Protein AF-A0A7X6WGX7-F1 (afdb_monomer_lite)

Radius of gyration: 15.65 Å; chains: 1; bounding box: 34×22×37 Å

Secondary structure (DSSP, 8-state):
-----TTEETTEESSSSS-----TTT-TT---HHHHHHHHHHHHHHHHTS-HHHHHHHHHHHSTT--TTTTTT-----

Sequence (78 aa):
MDNHCFANTNNKCQILKVGKCTGYSTCPFYKTEEDRKSSIKKSFRRLASLDELKQNIIADLYYNGKFPWKEGGVSYDS

Foldseek 3Di:
DDQQFPQADPCAGVPDPPGHDPGQVPDPPGDHPVRVLVVLLVVLVVLVPDDPVSNQVCCVPPPVRDRCSVVVNDDPPD

Structure (mmCIF, N/CA/C/O backbone):
data_AF-A0A7X6WGX7-F1
#
_entry.id   AF-A0A7X6WGX7-F1
#
loop_
_atom_site.group_PDB
_atom_site.id
_atom_site.type_symbol
_atom_site.label_atom_id
_atom_site.label_alt_id
_atom_site.label_comp_id
_atom_site.label_asym_id
_atom_site.label_entity_id
_atom_site.label_seq_id
_atom_site.pdbx_PDB_ins_code
_atom_site.Cartn_x
_atom_site.Cartn_y
_atom_site.Cartn_z
_atom_site.occupancy
_atom_site.B_iso_or_equiv
_atom_site.auth_seq_id
_atom_site.auth_comp_id
_atom_site.auth_asym_id
_atom_site.auth_atom_id
_atom_site.pdbx_PDB_model_num
ATOM 1 N N . MET A 1 1 ? 17.314 5.853 -21.552 1.00 51.19 1 MET A N 1
ATOM 2 C CA . MET A 1 1 ? 16.101 6.440 -20.948 1.00 51.19 1 MET A CA 1
ATOM 3 C C . MET A 1 1 ? 15.817 5.644 -19.701 1.00 51.19 1 MET A C 1
ATOM 5 O O . MET A 1 1 ? 15.551 4.450 -19.810 1.00 51.19 1 MET A O 1
ATOM 9 N N . ASP A 1 2 ? 15.958 6.280 -18.548 1.00 64.62 2 ASP A N 1
ATOM 10 C CA . ASP A 1 2 ? 15.853 5.607 -17.260 1.00 64.62 2 ASP A CA 1
ATOM 11 C C . ASP A 1 2 ? 14.379 5.344 -16.939 1.00 64.62 2 ASP A C 1
ATOM 13 O O . ASP A 1 2 ? 13.523 6.222 -17.038 1.00 64.62 2 ASP A O 1
ATOM 17 N N . ASN A 1 3 ? 14.051 4.089 -16.634 1.00 74.25 3 ASN A N 1
ATOM 18 C CA . ASN A 1 3 ? 12.699 3.692 -16.265 1.00 74.25 3 ASN A CA 1
ATOM 19 C C . ASN A 1 3 ? 12.499 3.939 -14.763 1.00 74.25 3 ASN A C 1
ATOM 21 O O . ASN A 1 3 ? 12.870 3.094 -13.948 1.00 74.25 3 ASN A O 1
ATOM 25 N N . HIS A 1 4 ? 11.893 5.079 -14.421 1.00 86.94 4 HIS A N 1
ATOM 26 C CA . HIS A 1 4 ? 11.616 5.519 -13.044 1.00 86.94 4 HIS A CA 1
ATOM 27 C C . HIS A 1 4 ? 10.362 4.885 -12.417 1.00 86.94 4 HIS A C 1
ATOM 29 O O . HIS A 1 4 ? 9.822 5.396 -11.434 1.00 86.94 4 HIS A O 1
ATOM 35 N N . CYS A 1 5 ? 9.863 3.786 -12.986 1.00 89.88 5 CYS A N 1
ATOM 36 C CA . CYS A 1 5 ? 8.729 3.079 -12.410 1.00 89.88 5 CYS A CA 1
ATOM 37 C C . CYS A 1 5 ? 9.097 2.479 -11.045 1.00 89.88 5 CYS A C 1
ATOM 39 O O . CYS A 1 5 ? 10.099 1.772 -10.943 1.00 89.88 5 CYS A O 1
ATOM 41 N N . PHE A 1 6 ? 8.243 2.666 -10.033 1.00 90.62 6 PHE A N 1
ATOM 42 C CA . PHE A 1 6 ? 8.431 2.111 -8.679 1.00 90.62 6 PHE A CA 1
ATOM 43 C C . PHE A 1 6 ? 8.595 0.579 -8.676 1.00 90.62 6 PHE A C 1
ATOM 45 O O . PHE A 1 6 ? 9.251 -0.006 -7.823 1.00 90.62 6 PHE A O 1
ATOM 52 N N . ALA A 1 7 ? 7.977 -0.086 -9.655 1.00 89.62 7 ALA A N 1
ATOM 53 C CA . ALA A 1 7 ? 7.989 -1.535 -9.794 1.00 89.62 7 ALA A CA 1
ATOM 54 C C . ALA A 1 7 ? 9.175 -2.056 -10.623 1.00 89.62 7 ALA A C 1
ATOM 56 O O . ALA A 1 7 ? 9.243 -3.259 -10.875 1.00 89.62 7 ALA A O 1
ATOM 57 N N . ASN A 1 8 ? 10.059 -1.187 -11.122 1.00 87.44 8 ASN A N 1
ATOM 58 C CA . ASN A 1 8 ? 11.189 -1.590 -11.951 1.00 87.44 8 ASN A CA 1
ATOM 59 C C . ASN A 1 8 ? 12.421 -1.892 -11.089 1.00 87.44 8 ASN A C 1
ATOM 61 O O . ASN A 1 8 ? 13.048 -0.990 -10.542 1.00 87.44 8 ASN A O 1
ATOM 65 N N . THR A 1 9 ? 12.825 -3.159 -11.040 1.00 85.81 9 THR A N 1
ATOM 66 C CA . THR A 1 9 ? 14.075 -3.592 -10.399 1.00 85.81 9 THR A CA 1
ATOM 67 C C . THR A 1 9 ? 14.867 -4.421 -11.399 1.00 85.81 9 THR A C 1
ATOM 69 O O . THR A 1 9 ? 14.335 -5.374 -11.966 1.00 85.81 9 THR A O 1
ATOM 72 N N . ASN A 1 10 ? 16.130 -4.060 -11.655 1.00 83.81 10 ASN A N 1
ATOM 73 C CA . ASN A 1 10 ? 16.991 -4.732 -12.642 1.00 83.81 10 ASN A CA 1
ATOM 74 C C . ASN A 1 10 ? 16.328 -4.901 -14.027 1.00 83.81 10 ASN A C 1
ATOM 76 O O . ASN A 1 10 ? 16.404 -5.968 -14.637 1.00 83.81 10 ASN A O 1
ATOM 80 N N . ASN A 1 11 ? 15.649 -3.853 -14.512 1.00 79.44 11 ASN A N 1
ATOM 81 C CA . ASN A 1 11 ? 14.892 -3.842 -15.774 1.00 79.44 11 ASN A CA 1
ATOM 82 C C . ASN A 1 11 ? 13.731 -4.852 -15.845 1.00 79.44 11 ASN A C 1
ATOM 84 O O . ASN A 1 11 ? 13.300 -5.231 -16.936 1.00 79.44 11 ASN A O 1
ATOM 88 N N . LYS A 1 12 ? 13.212 -5.286 -14.691 1.00 81.94 12 LYS A N 1
ATOM 89 C CA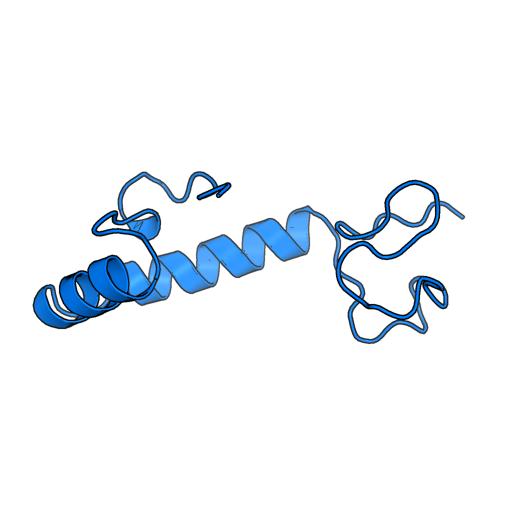 . LYS A 1 12 ? 12.075 -6.204 -14.581 1.00 81.94 12 LYS A CA 1
ATOM 90 C C . LYS A 1 12 ? 10.990 -5.624 -13.686 1.00 81.94 12 LYS A C 1
ATOM 92 O O . LYS A 1 12 ? 11.273 -5.094 -12.611 1.00 81.94 12 LYS A O 1
ATOM 97 N N . CYS A 1 13 ? 9.740 -5.791 -14.113 1.00 86.88 13 CYS A N 1
ATOM 98 C CA . CYS A 1 13 ? 8.584 -5.479 -13.284 1.00 86.88 13 CYS A CA 1
ATOM 99 C C . CYS A 1 13 ? 8.496 -6.472 -12.118 1.00 86.88 13 CYS A C 1
ATOM 101 O O . CYS A 1 13 ? 8.436 -7.675 -12.358 1.00 86.88 13 CYS A O 1
ATOM 103 N N . GLN A 1 14 ? 8.456 -5.976 -10.882 1.00 87.00 14 GLN A N 1
ATOM 104 C CA . GLN A 1 14 ? 8.264 -6.805 -9.685 1.00 87.00 14 GLN A CA 1
ATOM 105 C C . GLN A 1 14 ? 6.788 -7.128 -9.410 1.00 87.00 14 GLN A C 1
ATOM 107 O O . GLN A 1 14 ? 6.485 -8.040 -8.651 1.00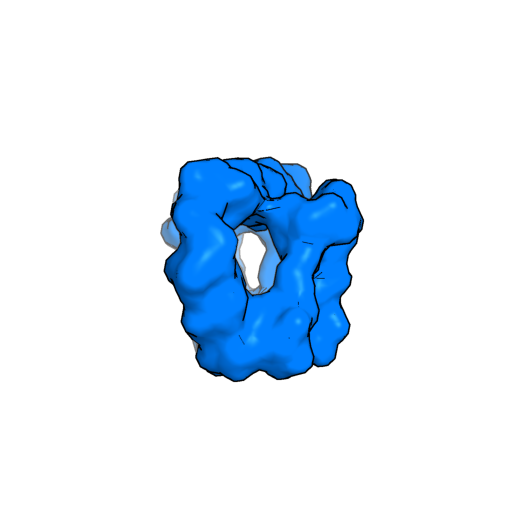 87.00 14 GLN A O 1
ATOM 112 N N . ILE A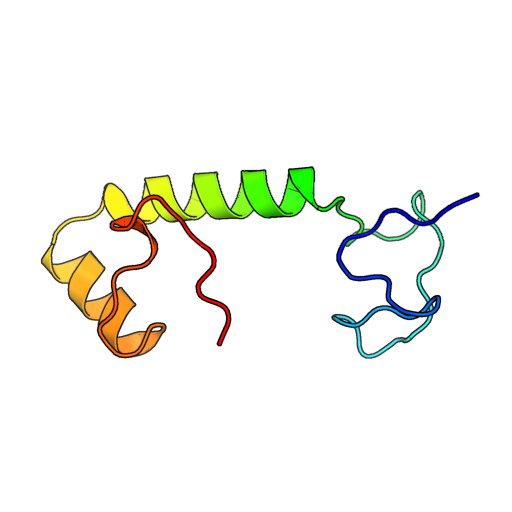 1 15 ? 5.861 -6.387 -10.027 1.00 87.94 15 ILE A N 1
ATOM 113 C CA . ILE A 1 15 ? 4.416 -6.531 -9.794 1.00 87.94 15 ILE A CA 1
ATOM 114 C C . ILE A 1 15 ? 3.760 -7.435 -10.840 1.00 87.94 15 ILE A C 1
ATOM 116 O O . ILE A 1 15 ? 2.913 -8.267 -10.516 1.00 87.94 15 ILE A O 1
ATOM 120 N N . LEU A 1 16 ? 4.128 -7.278 -12.112 1.00 84.38 16 LEU A N 1
ATOM 121 C CA . LEU A 1 16 ? 3.571 -8.082 -13.195 1.00 84.38 16 LEU A CA 1
ATOM 122 C C . LEU A 1 16 ? 4.387 -9.361 -13.374 1.00 84.38 16 LEU A C 1
ATOM 124 O O . LEU A 1 16 ? 5.611 -9.324 -13.438 1.00 84.38 16 LEU A O 1
ATOM 128 N N . LYS A 1 17 ? 3.701 -10.490 -13.580 1.00 81.38 17 LYS A N 1
ATOM 129 C CA . LYS A 1 17 ? 4.349 -11.764 -13.947 1.00 81.38 17 LYS A CA 1
ATOM 130 C C . LYS A 1 17 ? 5.111 -11.669 -15.276 1.00 81.38 17 LYS A C 1
ATOM 132 O O . LYS A 1 17 ? 6.064 -12.407 -15.510 1.00 81.38 17 LYS A O 1
ATOM 137 N N . VAL A 1 18 ? 4.692 -10.755 -16.154 1.00 75.75 18 VAL A N 1
ATOM 138 C CA . VAL A 1 18 ? 5.387 -10.448 -17.403 1.00 75.75 18 VAL A CA 1
ATOM 139 C C . VAL A 1 18 ? 6.556 -9.524 -17.070 1.00 75.75 18 VAL A C 1
ATOM 141 O O . VAL A 1 18 ? 6.394 -8.317 -16.933 1.00 75.75 18 VAL A O 1
ATOM 144 N N . GLY A 1 19 ? 7.756 -10.093 -16.953 1.00 66.12 19 GLY A N 1
ATOM 145 C CA . GLY A 1 19 ? 8.979 -9.365 -16.584 1.00 66.12 19 GLY A CA 1
ATOM 146 C C . GLY A 1 19 ? 9.482 -8.345 -17.615 1.00 66.12 19 GLY A C 1
ATOM 147 O O . GLY A 1 19 ? 10.611 -7.880 -17.494 1.00 66.12 19 GLY A O 1
ATOM 148 N N . LYS A 1 20 ? 8.685 -8.008 -18.634 1.00 68.31 20 LYS A N 1
ATOM 149 C CA . LYS A 1 20 ? 9.008 -6.994 -19.639 1.00 68.31 20 LYS A CA 1
ATOM 150 C C . LYS A 1 20 ? 8.161 -5.755 -19.369 1.00 68.31 20 LYS A C 1
ATOM 152 O O . LYS A 1 20 ? 6.987 -5.716 -19.723 1.00 68.31 20 LYS A O 1
ATOM 157 N N . CYS A 1 21 ? 8.769 -4.737 -18.768 1.00 69.38 21 CYS A N 1
ATOM 158 C CA . CYS A 1 21 ? 8.218 -3.389 -18.815 1.00 69.38 21 CYS A CA 1
ATOM 159 C C . CYS A 1 21 ? 8.319 -2.912 -20.271 1.00 69.38 21 CYS A C 1
ATOM 161 O O . CYS A 1 21 ? 9.399 -2.530 -20.719 1.00 69.38 21 CYS A O 1
ATOM 163 N N . THR A 1 22 ? 7.224 -2.952 -21.032 1.00 65.94 22 THR A N 1
ATOM 164 C CA . THR A 1 22 ? 7.122 -2.129 -22.244 1.00 65.94 22 THR A CA 1
ATOM 165 C C . THR A 1 22 ? 7.257 -0.682 -21.754 1.00 65.94 22 THR A C 1
ATOM 167 O O . THR A 1 22 ? 6.619 -0.341 -20.766 1.00 65.94 22 THR A O 1
ATOM 170 N N . GLY A 1 23 ? 8.180 0.120 -22.294 1.00 66.50 23 GLY A N 1
ATOM 171 C CA . GLY A 1 23 ? 8.663 1.371 -21.673 1.00 66.50 23 GLY A CA 1
ATOM 172 C C . GLY A 1 23 ? 7.588 2.357 -21.172 1.00 66.50 23 GLY A C 1
ATOM 173 O O . GLY A 1 23 ? 6.402 2.202 -21.452 1.00 66.50 23 GLY A O 1
ATOM 174 N N . TYR A 1 24 ? 8.010 3.401 -20.446 1.00 70.19 24 TYR A N 1
ATOM 175 C CA . TYR A 1 24 ? 7.142 4.305 -19.664 1.00 70.19 24 TYR A CA 1
ATOM 176 C C . TYR A 1 24 ? 5.848 4.775 -20.364 1.00 70.19 24 TYR A C 1
ATOM 178 O O . TYR A 1 24 ? 4.815 4.876 -19.714 1.00 70.19 24 TYR A O 1
ATOM 186 N N . SER A 1 25 ? 5.877 5.025 -21.678 1.00 74.81 25 SER A N 1
ATOM 187 C CA . SER A 1 25 ? 4.733 5.511 -22.464 1.00 74.81 25 SER A CA 1
ATOM 188 C C . SER A 1 25 ? 3.721 4.431 -22.865 1.00 74.81 25 SER A C 1
ATOM 190 O O . SER A 1 25 ? 2.618 4.753 -23.293 1.00 74.81 25 SER A O 1
ATOM 192 N N . THR A 1 26 ? 4.088 3.155 -22.752 1.00 80.94 26 THR A N 1
ATOM 193 C CA . THR A 1 26 ? 3.295 2.012 -23.241 1.00 80.94 26 THR A CA 1
ATOM 194 C C . THR A 1 26 ? 2.765 1.122 -22.123 1.00 80.94 26 THR A C 1
ATOM 196 O O . THR A 1 26 ? 1.864 0.324 -22.359 1.00 80.94 26 THR A O 1
ATOM 199 N N . CYS A 1 27 ? 3.314 1.229 -20.909 1.00 83.88 27 CYS A N 1
ATOM 200 C CA . CYS A 1 27 ? 2.850 0.450 -19.769 1.00 83.88 27 CYS A CA 1
ATOM 201 C C . CYS A 1 27 ? 1.659 1.151 -19.092 1.00 83.88 27 CYS A C 1
ATOM 203 O O . CYS A 1 27 ? 1.859 2.182 -18.447 1.00 83.88 27 CYS A O 1
ATOM 205 N N . PRO A 1 28 ? 0.439 0.582 -19.134 1.00 85.00 28 PRO A N 1
ATOM 206 C CA . PRO A 1 28 ? -0.728 1.178 -18.474 1.00 85.00 28 PRO A CA 1
ATOM 207 C C . PRO A 1 28 ? -0.637 1.145 -16.938 1.00 85.00 28 PRO A C 1
ATOM 209 O O . PRO A 1 28 ? -1.431 1.783 -16.254 1.00 85.00 28 PRO A O 1
ATOM 212 N N . PHE A 1 29 ? 0.331 0.407 -16.386 1.00 86.62 29 PHE A N 1
ATOM 213 C CA . PHE A 1 29 ? 0.594 0.300 -14.949 1.00 86.62 29 PHE A CA 1
ATOM 214 C C . PHE A 1 29 ? 1.769 1.171 -14.485 1.00 86.62 29 PHE A C 1
ATOM 216 O O . PHE A 1 29 ? 2.154 1.092 -13.316 1.00 86.62 29 PHE A O 1
ATOM 223 N N . TYR A 1 30 ? 2.369 1.965 -15.378 1.00 88.50 30 TYR A N 1
ATOM 224 C CA . TYR A 1 30 ? 3.497 2.826 -15.035 1.00 88.50 30 TYR A CA 1
ATOM 225 C C . TYR A 1 30 ? 3.108 3.833 -13.945 1.00 88.50 30 TYR A C 1
ATOM 227 O O . TYR A 1 30 ? 2.105 4.535 -14.068 1.00 88.50 30 TYR A O 1
ATOM 235 N N . LYS A 1 31 ? 3.921 3.908 -12.888 1.00 90.62 31 LYS A N 1
ATOM 236 C CA . LYS A 1 31 ? 3.818 4.900 -11.809 1.00 90.62 31 LYS A CA 1
ATOM 237 C C . LYS A 1 31 ? 5.204 5.198 -11.259 1.00 90.62 31 LYS A C 1
ATOM 239 O O . LYS A 1 31 ? 5.998 4.267 -11.105 1.00 90.62 31 LYS A O 1
ATOM 244 N N . THR A 1 32 ? 5.484 6.448 -10.911 1.00 92.19 32 THR A N 1
ATOM 245 C CA . THR A 1 32 ? 6.703 6.768 -10.150 1.00 92.19 32 THR A CA 1
ATOM 246 C C . THR A 1 32 ? 6.530 6.433 -8.661 1.00 92.19 32 THR A C 1
ATOM 248 O O . THR A 1 32 ? 5.430 6.097 -8.202 1.00 92.19 32 THR A O 1
ATOM 251 N N . GLU A 1 33 ? 7.606 6.521 -7.875 1.00 91.12 33 GLU A N 1
ATOM 252 C CA . GLU A 1 33 ? 7.510 6.408 -6.411 1.00 91.12 33 GLU A CA 1
ATOM 253 C C . GLU A 1 33 ? 6.635 7.516 -5.804 1.00 91.12 33 GLU A C 1
ATOM 255 O O . GLU A 1 33 ? 5.884 7.273 -4.856 1.00 91.12 33 GLU A O 1
ATOM 260 N N . GLU A 1 34 ? 6.672 8.725 -6.363 1.00 92.44 34 GLU A N 1
ATOM 261 C CA . GLU A 1 34 ? 5.839 9.852 -5.935 1.00 92.44 34 GLU A CA 1
ATOM 262 C C . GLU A 1 34 ? 4.355 9.564 -6.184 1.00 92.44 34 GLU A C 1
ATOM 264 O O . GLU A 1 34 ? 3.531 9.762 -5.283 1.00 92.44 34 GLU A O 1
ATOM 269 N N . ASP A 1 35 ? 4.009 9.025 -7.358 1.00 92.88 35 ASP A N 1
ATOM 270 C CA . ASP A 1 35 ? 2.638 8.618 -7.686 1.00 92.88 35 ASP A CA 1
ATOM 271 C C . ASP A 1 35 ? 2.128 7.532 -6.734 1.00 92.88 35 ASP A C 1
ATOM 273 O O . ASP A 1 35 ? 0.979 7.582 -6.267 1.00 92.88 35 ASP A O 1
ATOM 277 N N . ARG A 1 36 ? 2.984 6.551 -6.415 1.00 92.88 36 ARG A N 1
ATOM 278 C CA . ARG A 1 36 ? 2.671 5.480 -5.461 1.00 92.88 36 ARG A CA 1
ATOM 279 C C . ARG A 1 36 ? 2.404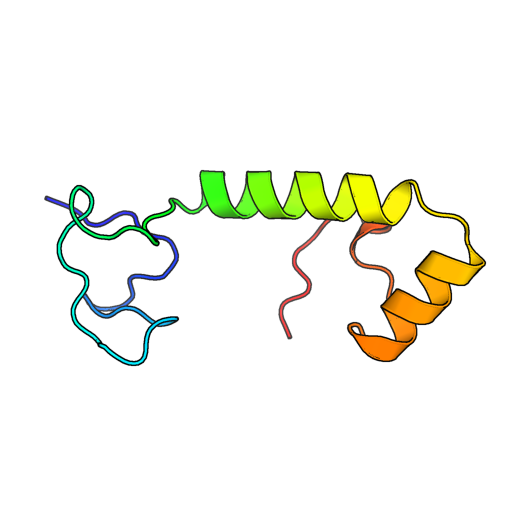 6.051 -4.070 1.00 92.88 36 ARG A C 1
ATOM 281 O O . ARG A 1 36 ? 1.339 5.788 -3.505 1.00 92.88 36 ARG A O 1
ATOM 288 N N . LYS A 1 37 ? 3.312 6.878 -3.541 1.00 92.31 37 LYS A N 1
ATOM 289 C CA . LYS A 1 37 ? 3.171 7.523 -2.222 1.00 92.31 37 LYS A CA 1
ATOM 290 C C . LYS A 1 37 ? 1.927 8.412 -2.156 1.00 92.31 37 LYS A C 1
ATOM 292 O O . LYS A 1 37 ? 1.170 8.346 -1.187 1.00 92.31 37 LYS A O 1
ATOM 297 N N . SER A 1 38 ? 1.669 9.201 -3.201 1.00 93.56 38 SER A N 1
ATOM 298 C CA . SER A 1 38 ? 0.472 10.046 -3.314 1.00 93.56 38 SER A CA 1
ATOM 299 C C . SER A 1 38 ? -0.814 9.214 -3.302 1.00 93.56 38 SER A C 1
ATOM 301 O O . SER A 1 38 ? -1.760 9.541 -2.580 1.00 93.56 38 SER A O 1
ATOM 303 N N . SER A 1 39 ? -0.834 8.100 -4.038 1.00 92.56 39 SER A N 1
ATOM 304 C CA . SER A 1 39 ? -1.972 7.173 -4.070 1.00 92.56 39 SER A CA 1
ATOM 305 C C . SER A 1 39 ? -2.230 6.544 -2.696 1.00 92.56 39 SER A C 1
ATOM 307 O O . SER A 1 39 ? -3.364 6.582 -2.222 1.00 92.56 39 SER A O 1
ATOM 309 N N . ILE A 1 40 ? -1.187 6.045 -2.020 1.00 93.06 40 ILE A N 1
ATOM 310 C CA . ILE A 1 40 ? -1.289 5.474 -0.664 1.00 93.06 40 ILE A CA 1
ATOM 311 C C . ILE A 1 40 ? -1.834 6.515 0.317 1.00 93.06 40 ILE A C 1
ATOM 313 O O . ILE A 1 40 ? -2.797 6.245 1.035 1.00 93.06 40 ILE A O 1
ATOM 317 N N . LYS A 1 41 ? -1.297 7.740 0.289 1.00 92.50 41 LYS A N 1
ATOM 318 C CA . LYS A 1 41 ? -1.754 8.837 1.153 1.00 92.50 41 LYS A CA 1
ATOM 319 C C . LYS A 1 41 ? -3.237 9.154 0.949 1.00 92.50 41 LYS A C 1
ATOM 321 O O . LYS A 1 41 ? -3.950 9.393 1.924 1.00 92.50 41 LYS A O 1
ATOM 326 N N . LYS A 1 42 ? -3.721 9.162 -0.298 1.00 94.44 42 LYS A N 1
ATOM 327 C CA . LYS A 1 42 ? -5.148 9.368 -0.606 1.00 94.44 42 LYS A CA 1
ATOM 328 C C . LYS A 1 42 ? -6.009 8.231 -0.051 1.00 94.44 42 LYS A C 1
ATOM 330 O O . LYS A 1 42 ? -7.004 8.513 0.615 1.00 94.44 42 LYS A O 1
ATOM 335 N N . SER A 1 43 ? -5.607 6.977 -0.261 1.00 94.75 43 SER A N 1
ATOM 336 C CA . SER A 1 43 ? -6.320 5.809 0.272 1.00 94.75 43 SER A CA 1
ATOM 337 C C . SER A 1 43 ? -6.382 5.829 1.799 1.00 94.75 43 SER A C 1
ATOM 339 O O . SER A 1 43 ? -7.453 5.663 2.375 1.00 94.75 43 SER A O 1
ATOM 341 N N . PHE A 1 44 ? -5.269 6.122 2.467 1.00 94.12 44 PHE A N 1
ATOM 342 C CA . PHE A 1 44 ? -5.212 6.180 3.927 1.00 94.12 44 PHE A CA 1
ATOM 343 C C . PHE A 1 44 ? -6.049 7.318 4.508 1.00 94.12 44 PHE A C 1
ATOM 345 O O . PHE A 1 44 ? -6.775 7.097 5.471 1.00 94.12 44 PHE A O 1
ATOM 352 N N . ARG A 1 45 ? -6.063 8.502 3.881 1.00 94.50 45 ARG A N 1
ATOM 353 C CA . ARG A 1 45 ? -6.999 9.574 4.268 1.00 94.50 45 ARG A CA 1
ATOM 354 C C . ARG A 1 45 ? -8.456 9.119 4.187 1.00 94.50 45 ARG A C 1
ATOM 356 O O . ARG A 1 45 ? -9.245 9.452 5.066 1.00 94.50 45 ARG A O 1
ATOM 363 N N . ARG A 1 46 ? -8.817 8.344 3.157 1.00 95.44 46 ARG A N 1
ATOM 364 C CA . ARG A 1 46 ? -10.170 7.790 3.038 1.00 95.44 46 ARG A CA 1
ATOM 365 C C . ARG A 1 46 ? -10.462 6.786 4.151 1.00 95.44 46 ARG A C 1
ATOM 367 O O . ARG A 1 46 ? -11.517 6.898 4.765 1.00 95.44 46 ARG A O 1
ATOM 374 N N . LEU A 1 47 ? -9.546 5.861 4.436 1.00 95.44 47 LEU A N 1
ATOM 375 C CA . LEU A 1 47 ? -9.708 4.885 5.521 1.00 95.44 47 LEU A CA 1
ATOM 376 C C . LEU A 1 47 ? -9.848 5.567 6.888 1.00 95.44 47 LEU A C 1
ATOM 378 O O . LEU A 1 47 ? -10.752 5.229 7.646 1.00 95.44 47 LEU A O 1
ATOM 382 N N . ALA A 1 48 ? -9.040 6.595 7.153 1.00 94.19 48 ALA A N 1
ATOM 383 C CA . ALA A 1 48 ? -9.107 7.381 8.383 1.00 94.19 48 ALA A CA 1
ATOM 384 C C . ALA A 1 48 ? -10.435 8.141 8.558 1.00 94.19 48 ALA A C 1
ATOM 386 O O . ALA A 1 48 ? -10.810 8.450 9.684 1.00 94.19 48 ALA A O 1
ATOM 387 N N . SER A 1 49 ? -11.149 8.431 7.462 1.00 95.44 49 SER A N 1
ATOM 388 C CA . SER A 1 49 ? -12.453 9.114 7.489 1.00 95.44 49 SER A CA 1
ATOM 389 C C . SER A 1 49 ? -13.651 8.198 7.768 1.00 95.44 49 SER A C 1
ATOM 391 O O . SER A 1 49 ? -14.776 8.685 7.840 1.00 95.44 49 SER A O 1
ATOM 393 N N . LEU A 1 50 ? -13.450 6.879 7.840 1.00 96.56 50 LEU A N 1
ATOM 394 C CA . LEU A 1 50 ? -14.533 5.924 8.089 1.00 96.56 50 LEU A CA 1
ATOM 395 C C . LEU A 1 50 ? -14.894 5.863 9.577 1.00 96.56 50 LEU A C 1
ATOM 397 O O . LEU A 1 50 ? -14.094 6.224 10.433 1.00 96.56 50 LEU A O 1
ATOM 401 N N . ASP A 1 51 ? -16.074 5.333 9.889 1.00 97.31 51 ASP A N 1
ATOM 402 C CA . ASP A 1 51 ? -16.472 5.047 11.270 1.00 97.31 51 ASP A CA 1
ATOM 403 C C . ASP A 1 51 ? -15.523 4.030 11.924 1.00 97.31 51 ASP A C 1
ATOM 405 O O . ASP A 1 51 ? -14.990 3.141 11.251 1.00 97.31 51 ASP A O 1
ATOM 409 N N . GLU A 1 52 ? -15.355 4.111 13.243 1.00 95.81 52 GLU A N 1
ATOM 410 C CA . GLU A 1 52 ? -14.412 3.272 13.994 1.00 95.81 52 GLU A CA 1
ATOM 411 C C . GLU A 1 52 ? -14.646 1.770 13.777 1.00 95.81 52 GLU A C 1
ATOM 413 O O . GLU A 1 52 ? -13.701 1.037 13.493 1.00 95.81 52 GLU A O 1
ATOM 418 N N . LEU A 1 53 ? -15.907 1.322 13.785 1.00 97.62 53 LEU A N 1
ATOM 419 C CA . LEU A 1 53 ? -16.254 -0.078 13.525 1.00 97.62 53 LEU A CA 1
ATOM 420 C C . LEU A 1 53 ? -15.748 -0.555 12.154 1.00 97.62 53 LEU A C 1
ATOM 422 O O . LEU A 1 53 ? -15.203 -1.650 12.037 1.00 97.62 53 LEU A O 1
ATOM 426 N N . LYS A 1 54 ? -15.893 0.274 11.112 1.00 97.94 54 LYS A N 1
ATOM 427 C CA . LYS A 1 54 ? -15.411 -0.060 9.763 1.00 97.94 54 LYS A CA 1
ATOM 428 C C . LYS A 1 54 ? -13.888 -0.088 9.719 1.00 97.94 54 LYS A C 1
ATOM 430 O O . LYS A 1 54 ? -13.322 -0.959 9.067 1.00 97.94 54 LYS A O 1
ATOM 435 N N . GLN A 1 55 ? -13.232 0.845 10.407 1.00 97.00 55 GLN A N 1
ATOM 436 C CA . GLN A 1 55 ? -11.775 0.853 10.510 1.00 97.00 55 GLN A CA 1
ATOM 437 C C . GLN A 1 55 ? -11.256 -0.417 11.198 1.00 97.00 55 GLN A C 1
ATOM 439 O O . GLN A 1 55 ? -10.308 -1.007 10.689 1.00 97.00 55 GLN A O 1
ATOM 444 N N . ASN A 1 56 ? -11.895 -0.864 12.287 1.00 97.38 56 ASN A N 1
ATOM 445 C CA . ASN A 1 56 ? -11.525 -2.088 13.008 1.00 97.38 56 ASN A CA 1
ATOM 446 C C . ASN A 1 56 ? -11.640 -3.326 12.107 1.00 97.38 56 ASN A C 1
ATOM 448 O O . ASN A 1 56 ? -10.672 -4.063 11.955 1.00 97.38 56 ASN A O 1
ATOM 452 N N . ILE A 1 57 ? -12.771 -3.487 11.409 1.00 97.94 57 ILE A N 1
ATOM 453 C CA . ILE A 1 57 ? -12.974 -4.607 10.472 1.00 97.94 57 ILE A CA 1
ATOM 454 C C . ILE A 1 57 ? -11.887 -4.627 9.385 1.00 97.94 57 ILE A C 1
ATOM 456 O 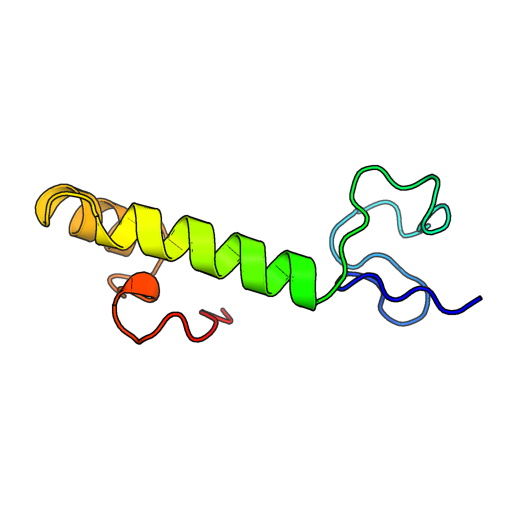O . ILE A 1 57 ? -11.349 -5.681 9.056 1.00 97.94 57 ILE A O 1
ATOM 460 N N . ILE A 1 58 ? -11.542 -3.468 8.815 1.00 96.56 58 ILE A N 1
ATOM 461 C CA . ILE A 1 58 ? -10.502 -3.377 7.779 1.00 96.56 58 ILE A CA 1
ATOM 462 C C . ILE A 1 58 ? -9.118 -3.708 8.353 1.00 96.56 58 ILE A C 1
ATOM 464 O O . ILE A 1 58 ? -8.340 -4.398 7.693 1.00 96.56 58 ILE A O 1
ATOM 468 N N . ALA A 1 59 ? -8.806 -3.222 9.556 1.00 96.06 59 ALA A N 1
ATOM 469 C CA . ALA A 1 59 ? -7.537 -3.485 10.228 1.00 96.06 59 ALA A CA 1
ATOM 470 C C . ALA A 1 59 ? -7.345 -4.985 10.489 1.00 96.06 59 ALA A C 1
ATOM 472 O O . ALA A 1 59 ? -6.283 -5.531 10.183 1.00 96.06 59 ALA A O 1
ATOM 473 N N . ASP A 1 60 ? -8.382 -5.664 10.973 1.00 96.69 60 ASP A N 1
ATOM 474 C CA . ASP A 1 60 ? -8.339 -7.099 11.258 1.00 96.69 60 ASP A CA 1
ATOM 475 C C . ASP A 1 60 ? -8.197 -7.938 9.981 1.00 96.69 60 ASP A C 1
ATOM 477 O O . ASP A 1 60 ? -7.384 -8.859 9.938 1.00 96.69 60 ASP A O 1
ATOM 481 N N . LEU A 1 61 ? -8.934 -7.594 8.918 1.00 96.94 61 LEU A N 1
ATOM 482 C CA . LEU A 1 61 ? -8.926 -8.358 7.665 1.00 96.94 61 LEU A CA 1
ATOM 483 C C . LEU A 1 61 ? -7.630 -8.218 6.859 1.00 96.94 61 LEU A C 1
ATOM 485 O O . LEU A 1 61 ? -7.210 -9.178 6.216 1.00 96.94 61 LEU A O 1
ATOM 489 N N . TYR A 1 62 ? -7.035 -7.023 6.836 1.00 95.31 62 TYR A N 1
ATOM 490 C CA . TYR A 1 62 ? -5.966 -6.701 5.881 1.00 95.31 62 TYR A CA 1
ATOM 491 C C . TYR A 1 62 ? -4.647 -6.273 6.523 1.00 95.31 62 TYR A C 1
ATOM 493 O O . TYR A 1 62 ? -3.630 -6.243 5.833 1.00 95.31 62 TYR A O 1
ATOM 501 N N . TYR A 1 63 ? -4.641 -5.927 7.811 1.00 92.81 63 TYR A N 1
ATOM 502 C CA . TYR A 1 63 ? -3.491 -5.292 8.462 1.00 92.81 63 TYR A CA 1
ATOM 503 C C . TYR A 1 63 ? -3.136 -5.908 9.822 1.00 92.81 63 TYR A C 1
ATOM 505 O O . TYR A 1 63 ? -2.411 -5.290 10.603 1.00 92.81 63 TYR A O 1
ATOM 513 N N . ASN A 1 64 ? -3.597 -7.130 10.113 1.00 93.94 64 ASN A N 1
ATOM 514 C CA . ASN A 1 64 ? -3.321 -7.842 11.367 1.00 93.94 64 ASN A CA 1
ATOM 515 C C . ASN A 1 64 ? -3.674 -7.006 12.615 1.00 93.94 64 ASN A C 1
ATOM 517 O O . ASN A 1 64 ? -2.883 -6.912 13.555 1.00 93.94 64 ASN A O 1
ATOM 521 N N . GLY A 1 65 ? -4.823 -6.325 12.578 1.00 93.12 65 GLY A N 1
ATOM 522 C CA . GLY A 1 65 ? -5.312 -5.463 13.659 1.00 93.12 65 GLY A CA 1
ATOM 523 C C . GLY A 1 65 ? -4.604 -4.106 13.771 1.00 93.12 65 GLY A C 1
ATOM 524 O O . GLY A 1 65 ? -4.861 -3.352 14.707 1.00 93.12 65 GLY A O 1
ATOM 525 N N . LYS A 1 66 ? -3.707 -3.763 12.835 1.00 93.25 66 LYS A N 1
ATOM 526 C CA . LYS A 1 66 ? -2.997 -2.473 12.814 1.00 93.25 66 LYS A CA 1
ATOM 527 C C . LYS A 1 66 ? -3.729 -1.432 11.966 1.00 93.25 66 LYS A C 1
ATOM 529 O O . LYS A 1 66 ? -4.421 -1.755 11.005 1.00 93.25 66 LYS A O 1
ATOM 534 N N . PHE A 1 67 ? -3.502 -0.156 12.279 1.00 93.19 67 PHE A N 1
ATOM 535 C CA . PHE A 1 67 ? -4.148 0.988 11.623 1.00 93.19 67 PHE A CA 1
ATOM 536 C C . PHE A 1 67 ? -3.105 1.878 10.930 1.00 93.19 67 PHE A C 1
ATOM 538 O O . PHE A 1 67 ? -2.860 2.999 11.382 1.00 93.19 67 PHE A O 1
ATOM 545 N N . PRO A 1 68 ? -2.492 1.439 9.815 1.00 91.69 68 PRO A N 1
ATOM 546 C CA . PRO A 1 68 ? -1.402 2.184 9.173 1.00 91.69 68 PRO A CA 1
ATOM 547 C C . PRO A 1 68 ? -1.810 3.592 8.703 1.00 91.69 68 PRO A C 1
ATOM 549 O O . PRO A 1 68 ? -0.975 4.483 8.562 1.00 91.69 68 PRO A O 1
ATOM 552 N N . TRP A 1 69 ? -3.109 3.840 8.510 1.00 93.00 69 TRP A N 1
ATOM 553 C CA . TRP A 1 69 ? -3.634 5.169 8.189 1.00 93.00 69 TRP A CA 1
ATOM 554 C C . TRP A 1 69 ? -3.736 6.129 9.387 1.00 93.00 69 TRP A C 1
ATOM 556 O O . TRP A 1 69 ? -3.917 7.326 9.163 1.00 93.00 69 TRP A O 1
ATOM 566 N N . LYS A 1 70 ? -3.624 5.646 10.634 1.00 86.31 70 LYS A N 1
ATOM 567 C CA . LYS A 1 70 ? -3.583 6.483 11.850 1.00 86.31 70 LYS A CA 1
ATOM 568 C C . LYS A 1 70 ? -2.150 6.898 12.211 1.00 86.31 70 LYS A C 1
ATOM 570 O O . LYS A 1 70 ? -1.943 8.012 12.680 1.00 86.31 70 LYS A O 1
ATOM 575 N N . GLU A 1 71 ? -1.155 6.064 11.912 1.00 67.50 71 GLU A N 1
ATOM 576 C CA . GLU A 1 71 ? 0.273 6.299 12.200 1.00 67.50 71 GLU A CA 1
ATOM 577 C C . GLU A 1 71 ? 0.967 7.171 11.132 1.00 67.50 71 GLU A C 1
ATOM 579 O O . GLU A 1 71 ? 2.050 6.865 10.642 1.00 67.50 71 GLU A O 1
ATOM 584 N N . GLY A 1 72 ? 0.321 8.254 10.690 1.00 60.38 72 GLY A N 1
ATOM 585 C CA . GLY A 1 72 ? 0.921 9.192 9.729 1.00 60.38 72 GLY A CA 1
ATOM 586 C C . GLY A 1 72 ? 1.147 8.637 8.314 1.00 60.38 72 GLY A C 1
ATOM 587 O O . GLY A 1 72 ? 1.755 9.313 7.484 1.00 60.38 72 GLY A O 1
ATOM 588 N N . GLY A 1 73 ? 0.627 7.444 8.009 1.00 55.62 73 GLY A N 1
ATOM 589 C CA . GLY A 1 73 ? 0.721 6.821 6.692 1.00 55.62 73 GLY A CA 1
ATOM 590 C C . GLY A 1 73 ? 2.114 6.324 6.321 1.00 55.62 73 GLY A C 1
ATOM 591 O O . GLY A 1 73 ? 2.440 6.272 5.132 1.00 55.62 73 GLY A O 1
ATOM 592 N N . VAL A 1 74 ? 2.925 5.975 7.321 1.00 47.50 74 VAL A N 1
ATOM 593 C CA . VAL A 1 74 ? 4.185 5.261 7.103 1.00 47.50 74 VAL A CA 1
ATOM 594 C C . VAL A 1 74 ? 3.855 3.882 6.525 1.00 47.50 74 VAL A C 1
ATOM 596 O O . VAL A 1 74 ? 2.861 3.257 6.898 1.00 47.50 74 VAL A O 1
ATOM 599 N N . SER A 1 75 ? 4.624 3.474 5.519 1.00 51.91 75 SER A N 1
ATOM 600 C CA . SER A 1 75 ? 4.394 2.260 4.746 1.00 51.91 75 SER A CA 1
ATOM 601 C C . SER A 1 75 ? 4.221 1.050 5.662 1.00 51.91 75 SER A C 1
ATOM 603 O O . SER A 1 75 ? 5.088 0.730 6.469 1.00 51.91 75 SER A O 1
ATOM 605 N N . TYR A 1 76 ? 3.081 0.368 5.527 1.00 51.22 76 TYR A N 1
ATOM 606 C CA . TYR A 1 76 ? 2.940 -0.993 6.024 1.00 51.22 76 TYR A CA 1
ATOM 607 C C . TYR A 1 76 ? 3.694 -1.900 5.056 1.00 51.22 76 TYR A C 1
ATOM 609 O O . TYR A 1 76 ? 3.108 -2.468 4.134 1.00 51.22 76 TYR A O 1
ATOM 617 N N . ASP A 1 77 ? 5.011 -1.932 5.205 1.00 53.22 77 ASP A N 1
ATOM 618 C CA . ASP A 1 77 ? 5.844 -2.909 4.527 1.00 53.22 77 ASP A CA 1
ATOM 619 C C . ASP A 1 77 ? 5.655 -4.225 5.299 1.00 53.22 77 ASP A C 1
ATOM 621 O O . ASP A 1 77 ? 6.068 -4.349 6.454 1.00 53.22 77 ASP A O 1
ATOM 625 N N . SER A 1 78 ? 4.875 -5.134 4.703 1.00 45.34 78 SER A N 1
ATOM 626 C CA . SER A 1 78 ? 4.740 -6.529 5.149 1.00 45.34 78 SER A CA 1
ATOM 627 C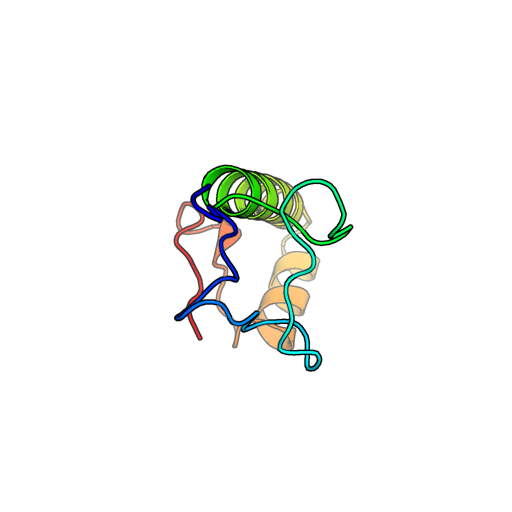 C . SER A 1 78 ? 6.001 -7.321 4.845 1.00 45.34 78 SER A C 1
ATOM 629 O O . SER A 1 78 ? 6.588 -7.076 3.767 1.00 45.34 78 SER A O 1
#

pLDDT: mean 84.34, std 14.09, range [45.34, 97.94]